Protein AF-A0A3R7BUW1-F1 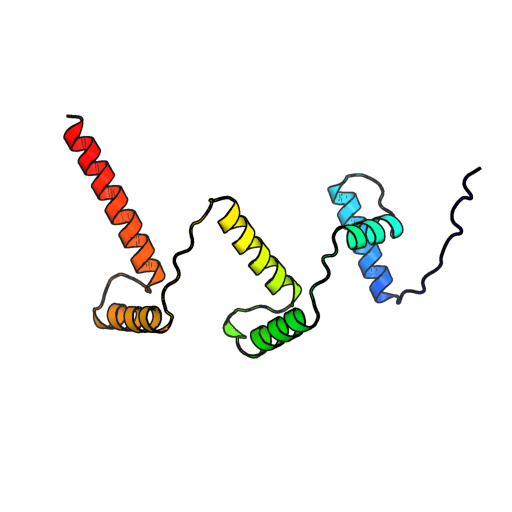(afdb_monomer)

Mean predicted aligned error: 10.04 Å

Solvent-accessible surface area (backbone atoms only — not comparable to full-atom values): 8750 Å² total; per-residue (Å²): 134,85,79,78,82,76,90,81,89,79,92,72,56,71,66,61,47,52,53,40,50,52,50,12,52,52,50,20,67,74,70,73,44,96,52,46,59,68,52,37,51,50,51,49,63,71,67,58,75,88,74,58,68,72,58,52,53,50,51,49,54,46,44,69,75,44,57,90,73,67,62,88,46,73,64,57,50,52,54,51,54,52,50,55,52,49,40,46,72,71,64,81,40,87,86,82,90,68,60,66,69,58,46,53,51,44,37,49,49,37,60,75,66,70,46,97,45,90,38,53,68,52,41,52,54,52,52,52,53,52,54,54,51,53,51,53,53,52,53,56,63,74,74,106

pLDDT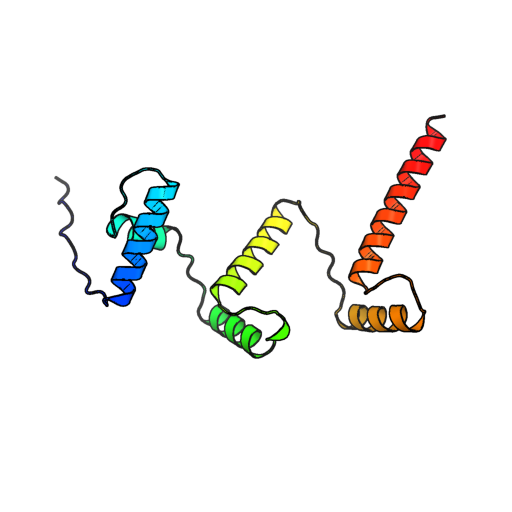: mean 88.21, std 7.95, range [50.53, 96.56]

Sequence (144 aa):
MSEKPKPKFVRLSEDVYKELVAYAGELQAETKELQSISDAISTLAKSAVAVPPELMEEIEKIMEKRKDLGYTTRFEFVRDAIRKHILRLTGEYESIDIPKEDYERLSDVLKEMDTPFLNPTDFVYEQIKNVLRKYEEWKKQKKR

Structure (mmCIF, N/CA/C/O backbone):
data_AF-A0A3R7BUW1-F1
#
_entry.id   AF-A0A3R7BUW1-F1
#
loop_
_atom_site.group_PDB
_atom_site.id
_atom_site.type_symbol
_atom_site.label_atom_id
_atom_site.label_alt_id
_atom_site.label_comp_id
_atom_site.label_asym_id
_atom_site.label_entity_id
_atom_site.label_seq_id
_atom_site.pdbx_PDB_ins_code
_atom_site.Cartn_x
_atom_site.Cartn_y
_atom_site.Cartn_z
_atom_site.occupancy
_atom_site.B_iso_or_equiv
_atom_site.auth_seq_id
_atom_site.auth_comp_id
_atom_site.auth_asym_id
_atom_site.auth_atom_id
_atom_site.pdbx_PDB_model_num
ATOM 1 N N . MET A 1 1 ? 45.035 -18.084 -6.086 1.00 50.78 1 MET A N 1
ATOM 2 C CA . MET A 1 1 ? 44.805 -16.693 -6.538 1.00 50.78 1 MET A CA 1
ATOM 3 C C . MET A 1 1 ? 43.407 -16.643 -7.127 1.00 50.78 1 MET A C 1
ATOM 5 O O . MET A 1 1 ? 43.149 -17.417 -8.035 1.00 50.78 1 MET A O 1
ATOM 9 N N . SER A 1 2 ? 42.494 -15.847 -6.563 1.00 54.81 2 SER A N 1
ATOM 10 C CA . SER A 1 2 ? 41.133 -15.716 -7.105 1.00 54.81 2 SER A CA 1
ATOM 11 C C . SER A 1 2 ? 41.184 -14.820 -8.345 1.00 54.81 2 SER A C 1
ATOM 13 O O . SER A 1 2 ? 41.671 -13.691 -8.258 1.00 54.81 2 SER A O 1
ATOM 15 N N . GLU A 1 3 ? 40.775 -15.339 -9.501 1.00 64.50 3 GLU A N 1
ATOM 16 C CA . GLU A 1 3 ? 40.694 -14.580 -10.753 1.00 64.50 3 GLU A CA 1
ATOM 17 C C . GLU A 1 3 ? 39.724 -13.403 -10.575 1.00 64.50 3 GLU A C 1
ATOM 19 O O . GLU A 1 3 ? 38.580 -13.587 -10.156 1.00 64.50 3 GLU A O 1
ATOM 24 N N . LYS A 1 4 ? 40.166 -12.175 -10.884 1.00 65.81 4 LYS A N 1
ATOM 25 C CA . LYS A 1 4 ? 39.247 -11.030 -10.914 1.00 65.81 4 LYS A CA 1
ATOM 26 C C . LYS A 1 4 ? 38.197 -11.279 -12.006 1.00 65.81 4 LYS A C 1
ATOM 28 O O . LYS A 1 4 ? 38.579 -11.620 -13.128 1.00 65.81 4 LYS A O 1
ATOM 33 N N . PRO A 1 5 ? 36.898 -11.096 -11.717 1.00 73.62 5 PRO A N 1
ATOM 34 C CA . PRO A 1 5 ? 35.852 -11.329 -12.702 1.00 73.62 5 PRO A CA 1
ATOM 35 C C . PRO A 1 5 ? 36.039 -10.395 -13.903 1.00 73.62 5 PRO A C 1
ATOM 37 O O . PRO A 1 5 ? 36.261 -9.194 -13.743 1.00 73.62 5 PRO A O 1
ATOM 40 N N . LYS A 1 6 ? 35.961 -10.953 -15.117 1.00 81.19 6 LYS A N 1
ATOM 41 C CA . LYS A 1 6 ? 36.030 -10.173 -16.360 1.00 81.19 6 LYS A CA 1
ATOM 42 C C . LYS A 1 6 ? 34.831 -9.214 -16.451 1.00 81.19 6 LYS A C 1
ATOM 44 O O . LYS A 1 6 ? 33.713 -9.638 -16.141 1.00 81.19 6 LYS A O 1
ATOM 49 N N . PRO A 1 7 ? 35.034 -7.960 -16.899 1.00 76.31 7 PRO A N 1
ATOM 50 C CA . PRO A 1 7 ? 33.942 -7.011 -17.075 1.00 76.31 7 PRO A CA 1
ATOM 51 C C . PRO A 1 7 ? 32.950 -7.537 -18.115 1.00 76.31 7 PRO A C 1
ATOM 53 O O . PRO A 1 7 ? 33.341 -8.037 -19.172 1.00 76.31 7 PRO A O 1
ATOM 56 N N . LYS A 1 8 ? 31.660 -7.440 -17.791 1.00 83.44 8 LYS A N 1
ATOM 57 C CA . LYS A 1 8 ? 30.556 -7.807 -18.681 1.00 83.44 8 LYS A CA 1
ATOM 58 C C . LYS A 1 8 ? 29.909 -6.532 -19.204 1.00 83.44 8 LYS A C 1
ATOM 60 O O . LYS A 1 8 ? 29.642 -5.620 -18.429 1.00 83.44 8 LYS A O 1
ATOM 65 N N . PHE A 1 9 ? 29.649 -6.491 -20.505 1.00 84.19 9 PHE A N 1
ATOM 66 C CA . PHE A 1 9 ? 29.009 -5.356 -21.162 1.00 84.19 9 PHE A CA 1
ATOM 67 C C . PHE A 1 9 ? 27.562 -5.714 -21.493 1.00 84.19 9 PHE A C 1
ATOM 69 O O . PHE A 1 9 ? 27.302 -6.766 -22.076 1.00 84.19 9 PHE A O 1
ATOM 76 N N . VAL A 1 10 ? 26.632 -4.835 -21.126 1.00 83.56 10 VAL A N 1
ATOM 77 C CA . VAL A 1 10 ? 25.212 -4.930 -21.483 1.00 83.56 10 VAL A CA 1
ATOM 78 C C . VAL A 1 10 ? 24.868 -3.695 -22.298 1.00 83.56 10 VAL A C 1
ATOM 80 O O . VAL A 1 10 ? 25.237 -2.582 -21.927 1.00 83.56 10 VAL A O 1
ATOM 83 N N . ARG A 1 11 ? 24.186 -3.889 -23.427 1.00 88.38 11 ARG A N 1
ATOM 84 C CA . ARG A 1 11 ? 23.698 -2.777 -24.240 1.00 88.38 11 ARG A CA 1
ATOM 85 C C . ARG A 1 11 ? 22.360 -2.313 -23.677 1.00 88.38 11 ARG A C 1
ATOM 87 O O . ARG A 1 11 ? 21.444 -3.119 -23.550 1.00 88.38 11 ARG A O 1
ATOM 94 N N . LEU A 1 12 ? 22.268 -1.031 -23.354 1.00 87.81 12 LEU A N 1
ATOM 95 C CA . LEU A 1 12 ? 21.052 -0.389 -22.862 1.00 87.81 12 LEU A CA 1
ATOM 96 C C . LEU A 1 12 ? 20.485 0.522 -23.952 1.00 87.81 12 LEU A C 1
ATOM 98 O O . LEU A 1 12 ? 21.234 1.007 -24.804 1.00 87.81 12 LEU A O 1
ATOM 102 N N . SER A 1 13 ? 19.170 0.736 -23.943 1.00 93.25 13 SER A N 1
ATOM 103 C CA . SER A 1 13 ? 18.581 1.842 -24.696 1.00 93.25 13 SER A CA 1
ATOM 104 C C . SER A 1 13 ? 18.930 3.172 -24.022 1.00 93.25 13 SER A C 1
ATOM 106 O O . SER A 1 13 ? 19.224 3.213 -22.826 1.00 93.25 13 SER A O 1
ATOM 108 N N . GLU A 1 14 ? 18.875 4.263 -24.786 1.00 93.06 14 GLU A N 1
ATOM 109 C CA . GLU A 1 14 ? 19.109 5.616 -24.263 1.00 93.06 14 GLU A CA 1
ATOM 110 C C . GLU A 1 14 ? 18.148 5.973 -23.121 1.00 93.06 14 GLU A C 1
ATOM 112 O O . GLU A 1 14 ? 18.558 6.590 -22.141 1.00 93.06 14 GLU A O 1
ATOM 117 N N . ASP A 1 15 ? 16.887 5.546 -23.209 1.00 93.44 15 ASP A N 1
ATOM 118 C CA . ASP A 1 15 ? 15.885 5.847 -22.183 1.00 93.44 15 ASP A CA 1
ATOM 119 C C . ASP A 1 15 ? 16.193 5.124 -20.866 1.00 93.44 15 ASP A C 1
ATOM 121 O O . ASP A 1 15 ? 16.261 5.760 -19.816 1.00 93.44 15 ASP A O 1
ATOM 125 N N . VAL A 1 16 ? 16.511 3.825 -20.927 1.00 90.62 16 VAL A N 1
ATOM 126 C CA . VAL A 1 16 ? 16.909 3.043 -19.742 1.00 90.62 16 VAL A CA 1
ATOM 127 C C . VAL A 1 16 ? 18.201 3.592 -19.136 1.00 90.62 16 VAL A C 1
ATOM 129 O O . VAL A 1 16 ? 18.346 3.647 -17.916 1.00 90.62 16 VAL A O 1
ATOM 132 N N . TYR A 1 17 ? 19.150 4.025 -19.970 1.00 89.62 17 TYR A N 1
ATOM 133 C CA . TYR A 1 17 ? 20.375 4.658 -19.489 1.00 89.62 17 TYR A CA 1
ATOM 134 C C . TYR A 1 17 ? 20.080 5.950 -18.713 1.00 89.62 17 TYR A C 1
ATOM 136 O O . TYR A 1 17 ? 20.600 6.127 -17.611 1.00 89.62 17 TYR A O 1
ATOM 144 N N . LYS A 1 18 ? 19.222 6.828 -19.247 1.00 91.19 18 LYS A N 1
ATOM 145 C CA . LYS A 1 18 ? 18.827 8.076 -18.575 1.00 91.19 18 LYS A CA 1
ATOM 146 C C . LYS A 1 18 ? 18.131 7.819 -17.243 1.00 91.19 18 LYS A C 1
ATOM 148 O O . LYS A 1 18 ? 18.461 8.487 -16.266 1.00 91.19 18 LYS A O 1
ATOM 153 N N . GLU A 1 19 ? 17.222 6.848 -17.190 1.00 90.94 19 GLU A N 1
ATOM 154 C CA . GLU A 1 19 ? 16.549 6.456 -15.946 1.00 90.94 19 GLU A CA 1
ATOM 155 C C . GLU A 1 19 ? 17.549 5.963 -14.892 1.00 90.94 19 GLU A C 1
ATOM 157 O O . GLU A 1 19 ? 17.501 6.395 -13.741 1.00 90.94 19 GLU A O 1
ATOM 162 N N . LEU A 1 20 ? 18.517 5.127 -15.285 1.00 90.00 20 LEU A N 1
ATOM 163 C CA . LEU A 1 20 ? 19.551 4.637 -14.370 1.00 90.00 20 LEU A CA 1
ATOM 164 C C . LEU A 1 20 ? 20.492 5.746 -13.882 1.00 90.00 20 LEU A C 1
ATOM 166 O O . LEU A 1 20 ? 20.917 5.709 -12.728 1.00 90.00 20 LEU A O 1
ATOM 170 N N . VAL A 1 21 ? 20.822 6.730 -14.726 1.00 89.62 21 VAL A N 1
ATOM 171 C CA . VAL A 1 21 ? 21.619 7.899 -14.314 1.00 89.62 21 VAL A CA 1
ATOM 172 C C . VAL A 1 21 ? 20.844 8.762 -13.322 1.00 89.62 21 VAL A C 1
ATOM 174 O O . VAL A 1 21 ? 21.413 9.172 -12.311 1.00 89.62 21 VAL A O 1
ATOM 177 N N . ALA A 1 22 ? 19.557 9.016 -13.579 1.00 90.12 22 ALA A N 1
ATOM 178 C CA . ALA A 1 22 ? 18.706 9.765 -12.658 1.00 90.12 22 ALA A CA 1
ATOM 179 C C . ALA A 1 22 ? 18.631 9.068 -11.292 1.00 90.12 22 ALA A C 1
ATOM 181 O O . ALA A 1 22 ? 18.914 9.690 -10.269 1.00 90.12 22 ALA A O 1
ATOM 182 N N . TYR A 1 23 ? 18.375 7.757 -11.288 1.00 88.88 23 TYR A N 1
ATOM 183 C CA . TYR A 1 23 ? 18.308 6.965 -10.063 1.00 88.88 23 TYR A CA 1
ATOM 184 C C . TYR A 1 23 ? 19.646 6.916 -9.305 1.00 88.88 23 TYR A C 1
ATOM 186 O O . TYR A 1 23 ? 19.672 7.021 -8.081 1.00 88.88 23 TYR A O 1
ATOM 194 N N . ALA A 1 24 ? 20.783 6.830 -10.006 1.00 87.19 24 ALA A N 1
ATOM 195 C CA . ALA A 1 24 ? 22.099 6.936 -9.368 1.00 87.19 24 ALA A CA 1
ATOM 196 C C . ALA A 1 24 ? 22.299 8.302 -8.677 1.00 87.19 24 ALA A C 1
ATOM 198 O O . ALA A 1 24 ? 22.864 8.362 -7.585 1.00 87.19 24 ALA A O 1
ATOM 199 N N . GLY A 1 25 ? 21.803 9.387 -9.281 1.00 88.19 25 GLY A N 1
ATOM 200 C CA . GLY A 1 25 ? 21.816 10.724 -8.683 1.00 88.19 25 GLY A CA 1
ATOM 201 C C . GLY A 1 25 ? 20.949 10.832 -7.424 1.00 88.19 25 GLY A C 1
ATOM 202 O O . GLY A 1 25 ? 21.377 11.438 -6.441 1.00 88.19 25 GLY A O 1
ATOM 203 N N . GLU A 1 26 ? 19.769 10.208 -7.424 1.00 88.25 26 GLU A N 1
ATOM 204 C CA . GLU A 1 26 ? 18.898 10.110 -6.243 1.00 88.25 26 GLU A CA 1
ATOM 205 C C . GLU A 1 26 ? 19.589 9.353 -5.103 1.00 88.25 26 GLU A C 1
ATOM 207 O O . GLU A 1 26 ? 19.683 9.871 -3.989 1.00 88.25 26 GLU A O 1
ATOM 212 N N . LEU A 1 27 ? 20.170 8.183 -5.394 1.00 86.19 27 LEU A N 1
ATOM 213 C CA . LEU A 1 27 ? 20.928 7.407 -4.409 1.00 86.19 27 LEU A CA 1
ATOM 214 C C . LEU A 1 27 ? 22.103 8.209 -3.839 1.00 86.19 27 LEU A C 1
ATOM 216 O O . LEU A 1 27 ? 22.332 8.188 -2.634 1.00 86.19 27 LEU A O 1
ATOM 220 N N . GLN A 1 28 ? 22.829 8.957 -4.674 1.00 87.25 28 GLN A N 1
ATOM 221 C CA . GLN A 1 28 ? 23.913 9.820 -4.205 1.00 87.25 28 GLN A CA 1
ATOM 222 C C . GLN A 1 28 ? 23.410 10.923 -3.263 1.00 87.25 28 GLN A C 1
ATOM 224 O O . GLN A 1 28 ? 24.095 11.261 -2.295 1.00 87.25 28 GLN A O 1
ATOM 229 N N . ALA A 1 29 ? 22.229 11.489 -3.516 1.00 89.62 29 ALA A N 1
ATOM 230 C CA . ALA A 1 29 ? 21.630 12.473 -2.621 1.00 89.62 29 ALA A CA 1
ATOM 231 C C . ALA A 1 29 ? 21.236 11.853 -1.268 1.00 89.62 29 ALA A C 1
ATOM 233 O O . ALA A 1 29 ? 21.452 12.477 -0.226 1.00 89.62 29 ALA A O 1
ATOM 234 N N . GLU A 1 30 ? 20.713 10.622 -1.273 1.00 85.00 30 GLU A N 1
ATOM 235 C CA . GLU A 1 30 ? 20.337 9.883 -0.062 1.00 85.00 30 GLU A CA 1
ATOM 236 C C . GLU A 1 30 ? 21.554 9.445 0.763 1.00 85.00 30 GLU A C 1
ATOM 238 O O . GLU A 1 30 ? 21.602 9.678 1.974 1.00 85.00 30 GLU A O 1
ATOM 243 N N . THR A 1 31 ? 22.558 8.836 0.124 1.00 84.81 31 THR A N 1
ATOM 244 C CA . THR A 1 31 ? 23.727 8.279 0.823 1.00 84.81 31 THR A CA 1
ATOM 245 C C . THR A 1 31 ? 24.824 9.311 1.073 1.00 84.81 31 THR A C 1
ATOM 247 O O . THR A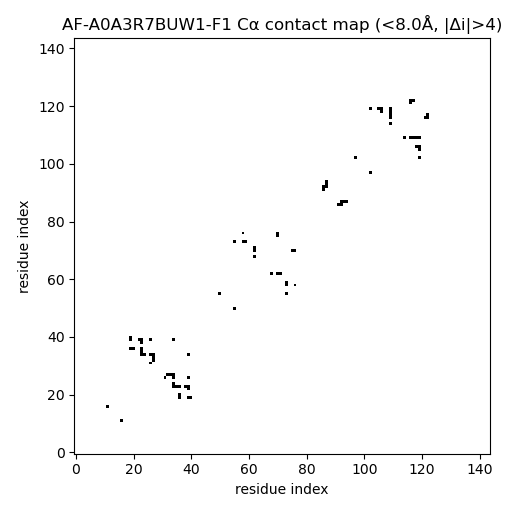 1 31 ? 25.702 9.067 1.897 1.00 84.81 31 THR A O 1
ATOM 250 N N . LYS A 1 32 ? 24.788 10.464 0.386 1.00 85.00 32 LYS A N 1
ATOM 251 C CA . LYS A 1 32 ? 25.858 11.483 0.341 1.00 85.00 32 LYS A CA 1
ATOM 252 C C . LYS A 1 32 ? 27.200 10.952 -0.180 1.00 85.00 32 LYS A C 1
ATOM 254 O O . LYS A 1 32 ? 28.245 11.547 0.080 1.00 85.00 32 LYS A O 1
ATOM 259 N N . GLU A 1 33 ? 27.176 9.860 -0.936 1.00 84.94 33 GLU A N 1
ATOM 260 C CA . GLU A 1 33 ? 28.356 9.218 -1.522 1.00 84.94 33 GLU A CA 1
ATOM 261 C C . GLU A 1 33 ? 28.210 9.132 -3.041 1.00 84.94 33 GLU A C 1
ATOM 263 O O . GLU A 1 33 ? 27.098 9.052 -3.553 1.00 84.94 33 GLU A O 1
ATOM 268 N N . LEU A 1 34 ? 29.327 9.143 -3.774 1.00 79.94 34 LEU A N 1
ATOM 269 C CA . LEU A 1 34 ? 29.307 8.952 -5.227 1.00 79.94 34 LEU A CA 1
ATOM 270 C C . LEU A 1 34 ? 28.747 7.567 -5.566 1.00 79.94 34 LEU A C 1
ATOM 272 O O . LEU A 1 34 ? 29.303 6.560 -5.136 1.00 79.94 34 LEU A O 1
ATOM 276 N N . GLN A 1 35 ? 27.693 7.533 -6.380 1.00 87.00 35 GLN A N 1
ATOM 277 C CA . GLN A 1 35 ? 27.071 6.298 -6.856 1.00 87.00 35 GLN A CA 1
ATOM 278 C C . GLN A 1 35 ? 27.294 6.152 -8.360 1.00 87.00 35 GLN A C 1
ATOM 280 O O . GLN A 1 35 ? 27.074 7.087 -9.132 1.00 87.00 35 GLN A O 1
ATOM 285 N N . SER A 1 36 ? 27.734 4.973 -8.798 1.00 87.88 36 SER A N 1
ATOM 286 C CA . SER A 1 36 ? 27.828 4.646 -10.220 1.00 87.88 36 SER A CA 1
ATOM 287 C C . SER A 1 36 ? 26.536 4.004 -10.737 1.00 87.88 36 SER A C 1
ATOM 289 O O . SER A 1 36 ? 25.723 3.483 -9.975 1.00 87.88 36 SER A O 1
ATOM 291 N N . ILE A 1 37 ? 26.374 3.937 -12.063 1.00 83.81 37 ILE A N 1
ATOM 292 C CA . ILE A 1 37 ? 25.292 3.155 -12.693 1.00 83.81 37 ILE A CA 1
ATOM 293 C C . ILE A 1 37 ? 25.362 1.679 -12.265 1.00 83.81 37 ILE A C 1
ATOM 295 O O . ILE A 1 37 ? 24.333 1.028 -12.103 1.00 83.81 37 ILE A O 1
ATOM 299 N N . SER A 1 38 ? 26.567 1.140 -12.046 1.00 85.00 38 SER A N 1
ATOM 300 C CA . SER A 1 38 ? 26.727 -0.230 -11.551 1.00 85.00 38 SER A CA 1
ATOM 301 C C . SER A 1 38 ? 26.186 -0.387 -10.127 1.00 85.00 38 SER A C 1
ATOM 303 O O . SER A 1 38 ? 25.612 -1.431 -9.813 1.00 85.00 38 SER A O 1
ATOM 305 N N . ASP A 1 39 ? 26.342 0.630 -9.279 1.00 83.94 39 ASP A N 1
ATOM 306 C CA . ASP A 1 39 ? 25.809 0.627 -7.913 1.00 83.94 39 ASP A CA 1
ATOM 307 C C . ASP A 1 39 ? 24.286 0.762 -7.922 1.00 83.94 39 ASP A C 1
ATOM 309 O O . ASP A 1 39 ? 23.603 0.028 -7.210 1.00 83.94 39 ASP A O 1
ATOM 313 N N . ALA A 1 40 ? 23.744 1.602 -8.807 1.00 85.25 40 ALA A N 1
ATOM 314 C CA . ALA A 1 40 ? 22.308 1.706 -9.050 1.00 85.25 40 ALA A CA 1
ATOM 315 C C . ALA A 1 40 ? 21.705 0.360 -9.493 1.00 85.25 40 ALA A C 1
ATOM 317 O O . ALA A 1 40 ? 20.746 -0.117 -8.887 1.00 85.25 40 ALA A O 1
ATOM 318 N N . ILE A 1 41 ? 22.308 -0.311 -10.483 1.00 85.94 41 ILE A N 1
ATOM 319 C CA . ILE A 1 41 ? 21.875 -1.645 -10.936 1.00 85.94 41 ILE A CA 1
ATOM 320 C C . ILE A 1 41 ? 21.971 -2.669 -9.797 1.00 85.94 41 ILE A C 1
ATOM 322 O O . ILE A 1 41 ? 21.056 -3.469 -9.612 1.00 85.94 41 ILE A O 1
ATOM 326 N N . SER A 1 42 ? 23.059 -2.653 -9.024 1.00 85.38 42 SER A N 1
ATOM 327 C CA . SER A 1 42 ? 23.256 -3.558 -7.884 1.00 85.38 42 SER A CA 1
ATOM 328 C C . SER A 1 42 ? 22.190 -3.350 -6.806 1.00 85.38 42 SER A C 1
ATOM 330 O O . SER A 1 42 ? 21.624 -4.318 -6.300 1.00 85.38 42 SER A O 1
ATOM 332 N N . THR A 1 43 ? 21.867 -2.098 -6.489 1.00 85.56 43 THR A N 1
ATOM 333 C CA . THR A 1 43 ? 20.827 -1.729 -5.520 1.00 85.56 43 THR A CA 1
ATOM 334 C C . THR A 1 43 ? 19.438 -2.135 -6.002 1.00 85.56 43 THR A C 1
ATOM 336 O O . THR A 1 43 ? 18.686 -2.741 -5.236 1.00 85.56 43 THR A O 1
ATOM 339 N N . LEU A 1 44 ? 19.116 -1.907 -7.279 1.00 85.62 44 LEU A N 1
ATOM 340 C CA . LEU A 1 44 ? 17.871 -2.392 -7.881 1.00 85.62 44 LEU A CA 1
ATOM 341 C C . LEU A 1 44 ? 17.792 -3.918 -7.827 1.00 85.62 44 LEU A C 1
ATOM 343 O O . LEU A 1 44 ? 16.790 -4.459 -7.385 1.00 85.62 44 LEU A O 1
ATOM 347 N N . ALA A 1 45 ? 18.859 -4.627 -8.197 1.00 83.81 45 ALA A N 1
ATOM 348 C CA . ALA A 1 45 ? 18.875 -6.088 -8.182 1.00 83.81 45 ALA A CA 1
ATOM 349 C C . ALA A 1 45 ? 18.735 -6.671 -6.766 1.00 83.81 45 ALA A C 1
ATOM 351 O O . ALA A 1 45 ? 18.092 -7.702 -6.593 1.00 83.81 45 ALA A O 1
ATOM 352 N N . LYS A 1 46 ? 19.318 -6.019 -5.752 1.00 85.00 46 LYS A N 1
ATOM 353 C CA . LYS A 1 46 ? 19.207 -6.436 -4.344 1.00 85.00 46 LYS A CA 1
ATOM 354 C C . LYS A 1 46 ? 17.837 -6.148 -3.740 1.00 85.00 46 LYS A C 1
ATOM 356 O O . LYS A 1 46 ? 17.400 -6.892 -2.869 1.00 85.00 46 LYS A O 1
ATOM 361 N N . SER A 1 47 ? 17.200 -5.055 -4.152 1.00 81.31 47 SER A N 1
ATOM 362 C CA . SER A 1 47 ? 15.883 -4.647 -3.650 1.00 81.31 47 SER A CA 1
ATOM 363 C C . SER A 1 47 ? 14.723 -5.231 -4.461 1.00 81.31 47 SER A C 1
ATOM 365 O O . SER A 1 47 ? 13.589 -5.239 -3.983 1.00 81.31 47 SER A O 1
ATOM 367 N N . ALA A 1 48 ? 14.993 -5.746 -5.663 1.00 82.94 48 ALA A N 1
ATOM 368 C CA . ALA A 1 48 ? 13.995 -6.358 -6.521 1.00 82.94 48 ALA A CA 1
ATOM 369 C C . ALA A 1 48 ? 13.382 -7.596 -5.860 1.00 82.94 48 ALA A C 1
ATOM 371 O O . ALA A 1 48 ? 14.061 -8.571 -5.538 1.00 82.94 48 ALA A O 1
ATOM 372 N N . VAL A 1 49 ? 12.060 -7.571 -5.732 1.00 83.56 49 VAL A N 1
ATOM 373 C CA . VAL A 1 49 ? 11.259 -8.735 -5.366 1.00 83.56 49 VAL A CA 1
ATOM 374 C C . VAL A 1 49 ? 10.613 -9.263 -6.637 1.00 83.56 49 VAL A C 1
ATOM 376 O O . VAL A 1 49 ? 9.863 -8.551 -7.304 1.00 83.56 49 VAL A O 1
ATOM 379 N N . ALA A 1 50 ? 10.913 -10.513 -6.983 1.00 84.56 50 ALA A N 1
ATOM 380 C CA . ALA A 1 50 ? 10.261 -11.176 -8.101 1.00 84.56 50 ALA A CA 1
ATOM 381 C C . ALA A 1 50 ? 8.823 -11.531 -7.708 1.00 84.56 50 ALA A C 1
ATOM 383 O O . ALA A 1 50 ? 8.599 -12.331 -6.798 1.00 84.56 50 ALA A O 1
ATOM 384 N N . VAL A 1 51 ? 7.853 -10.934 -8.398 1.00 87.88 51 VAL A N 1
ATOM 385 C CA . VAL A 1 51 ? 6.439 -11.282 -8.249 1.00 87.88 51 VAL A CA 1
ATOM 386 C C . VAL A 1 51 ? 6.101 -12.373 -9.274 1.00 87.88 51 VAL A C 1
ATOM 388 O O . VAL A 1 51 ? 6.387 -12.177 -10.459 1.00 87.88 51 VAL A O 1
ATOM 391 N N . PRO A 1 52 ? 5.520 -13.513 -8.853 1.00 92.88 52 PRO A N 1
ATOM 392 C CA . PRO A 1 52 ? 5.056 -14.560 -9.759 1.00 92.88 52 PRO A CA 1
ATOM 393 C C . PRO A 1 52 ? 4.156 -14.019 -10.887 1.00 92.88 52 PRO A C 1
ATOM 395 O O . PRO A 1 52 ? 3.309 -13.161 -10.611 1.00 92.88 52 PRO A O 1
ATOM 398 N N . PRO A 1 53 ? 4.295 -14.506 -12.137 1.00 92.19 53 PRO A N 1
ATOM 399 C CA . PRO A 1 53 ? 3.501 -14.032 -13.272 1.00 92.19 53 PRO A CA 1
ATOM 400 C C . PRO A 1 53 ? 1.990 -14.127 -13.047 1.00 92.19 53 PRO A C 1
ATOM 402 O O . PRO A 1 53 ? 1.256 -13.227 -13.440 1.00 92.19 53 PRO A O 1
ATOM 405 N N . GLU A 1 54 ? 1.533 -15.169 -12.357 1.00 95.25 54 GLU A N 1
ATOM 406 C CA . GLU A 1 54 ? 0.116 -15.403 -12.075 1.00 95.25 54 GLU A CA 1
ATOM 407 C C . GLU A 1 54 ? -0.457 -14.308 -11.162 1.00 95.25 54 GLU A C 1
ATOM 409 O O . GLU A 1 54 ? -1.581 -13.848 -11.356 1.00 95.25 54 GLU A O 1
ATOM 414 N N . LEU A 1 55 ? 0.337 -13.839 -10.190 1.00 94.38 55 LEU A N 1
ATOM 415 C CA . LEU A 1 55 ? -0.046 -12.719 -9.330 1.00 94.38 55 LEU A CA 1
ATOM 416 C C . LEU A 1 55 ? -0.028 -11.395 -10.092 1.00 94.38 55 LEU A C 1
ATOM 418 O O . LEU A 1 55 ? -0.887 -10.551 -9.857 1.00 94.38 55 LEU A O 1
ATOM 422 N N . MET A 1 56 ? 0.919 -11.211 -11.013 1.00 94.00 56 MET A N 1
ATOM 423 C CA . MET A 1 56 ? 0.958 -10.017 -11.862 1.00 94.00 56 MET A CA 1
ATOM 424 C C . MET A 1 56 ? -0.269 -9.932 -12.770 1.00 94.00 56 MET A C 1
ATOM 426 O O . MET A 1 56 ? -0.860 -8.860 -12.886 1.00 94.00 56 MET A O 1
ATOM 430 N N . GLU A 1 57 ? -0.689 -11.056 -13.349 1.00 95.62 57 GLU A N 1
ATOM 431 C CA . GLU A 1 57 ? -1.900 -11.134 -14.165 1.00 95.62 57 GLU A CA 1
ATOM 432 C C . GLU A 1 57 ? -3.156 -10.805 -13.341 1.00 95.62 57 GLU A C 1
ATOM 434 O O . GLU A 1 57 ? -4.048 -10.095 -13.806 1.00 95.62 57 GLU A O 1
ATOM 439 N N . GLU A 1 58 ? -3.225 -11.267 -12.090 1.00 96.06 58 GLU A N 1
ATOM 440 C CA . GLU A 1 58 ? -4.343 -10.944 -11.201 1.00 96.06 58 GLU A CA 1
ATOM 441 C C . GLU A 1 58 ? -4.367 -9.457 -10.816 1.00 96.06 58 GLU A C 1
ATOM 443 O O . GLU A 1 58 ? -5.429 -8.833 -10.825 1.00 96.06 58 GLU A O 1
ATOM 448 N N . ILE A 1 59 ? -3.202 -8.855 -10.548 1.00 94.44 59 ILE A N 1
ATOM 449 C CA . ILE A 1 59 ? -3.086 -7.410 -10.302 1.00 94.44 59 ILE A CA 1
ATOM 450 C C . ILE A 1 59 ? -3.609 -6.624 -11.509 1.00 94.44 59 ILE A C 1
ATOM 452 O O . ILE A 1 59 ? -4.395 -5.693 -11.334 1.00 94.44 59 ILE A O 1
ATOM 456 N N . GLU A 1 60 ? -3.225 -7.010 -12.727 1.00 93.88 60 GLU A N 1
ATOM 457 C CA . GLU A 1 60 ? -3.694 -6.364 -13.958 1.00 93.88 60 GLU A CA 1
ATOM 458 C C . GLU A 1 60 ? -5.215 -6.482 -14.111 1.00 93.88 60 GLU A C 1
ATOM 460 O O . GLU A 1 60 ? -5.891 -5.468 -14.300 1.00 93.88 60 GLU A O 1
ATOM 465 N N . LYS A 1 61 ? -5.782 -7.677 -13.902 1.00 96.25 61 LYS A N 1
ATOM 466 C CA . LYS A 1 61 ? -7.241 -7.889 -13.918 1.00 96.25 61 LYS A CA 1
ATOM 467 C C . LYS A 1 61 ? -7.965 -7.010 -12.900 1.00 96.25 61 LYS A C 1
ATOM 469 O O . LYS A 1 61 ? -9.035 -6.479 -13.206 1.00 96.25 61 LYS A O 1
ATOM 474 N N . ILE A 1 62 ? -7.423 -6.864 -11.690 1.00 95.31 62 ILE A N 1
ATOM 475 C CA . ILE A 1 62 ? -8.009 -6.004 -10.655 1.00 95.31 62 ILE A CA 1
ATOM 476 C C . ILE A 1 62 ? -7.934 -4.540 -11.087 1.00 95.31 62 ILE A C 1
ATOM 478 O O . ILE A 1 62 ? -8.953 -3.856 -11.041 1.00 95.31 62 ILE A O 1
ATOM 482 N N . MET A 1 63 ? -6.772 -4.064 -11.540 1.00 93.50 63 MET A N 1
ATOM 483 C CA . MET A 1 63 ? -6.587 -2.677 -11.979 1.00 93.50 63 MET A CA 1
ATOM 484 C C . MET A 1 63 ? -7.501 -2.310 -13.160 1.00 93.50 63 MET A C 1
ATOM 486 O O . MET A 1 63 ? -8.037 -1.203 -13.207 1.00 93.50 63 MET A O 1
ATOM 490 N N . GLU A 1 64 ? -7.744 -3.242 -14.084 1.00 94.56 64 GLU A N 1
ATOM 491 C CA . GLU A 1 64 ? -8.672 -3.039 -15.201 1.00 94.56 64 GLU A CA 1
ATOM 492 C C . GLU A 1 64 ? -10.139 -2.988 -14.757 1.00 94.56 64 GLU A C 1
ATOM 494 O O . GLU A 1 64 ? -10.896 -2.130 -15.220 1.00 94.56 64 GLU A O 1
ATOM 499 N N . LYS A 1 65 ? -10.546 -3.895 -13.857 1.00 95.06 65 LYS A N 1
ATOM 500 C CA . LYS A 1 65 ? -11.938 -4.018 -13.389 1.00 95.06 65 LYS A CA 1
ATOM 501 C C . LYS A 1 65 ? -12.320 -2.975 -12.343 1.00 95.06 65 LYS A C 1
ATOM 503 O O . LYS A 1 65 ? -13.485 -2.598 -12.260 1.00 95.06 65 LYS A O 1
ATOM 508 N N . ARG A 1 66 ? -11.365 -2.541 -11.522 1.00 92.31 66 ARG A N 1
ATOM 509 C CA . ARG A 1 66 ? -11.571 -1.678 -10.351 1.00 92.31 66 ARG A CA 1
ATOM 510 C C . ARG A 1 66 ? -10.817 -0.361 -10.490 1.00 92.31 66 ARG A C 1
ATOM 512 O O . ARG A 1 66 ? -10.017 0.021 -9.637 1.00 92.31 66 ARG A O 1
ATOM 519 N N . LYS A 1 67 ? -11.098 0.358 -11.582 1.00 88.69 67 LYS A N 1
ATOM 520 C CA . LYS A 1 67 ? -10.532 1.695 -11.842 1.00 88.69 67 LYS A CA 1
ATOM 521 C C . LYS A 1 67 ? -10.876 2.711 -10.750 1.00 88.69 67 LYS A C 1
ATOM 523 O O . LYS A 1 67 ? -10.142 3.675 -10.565 1.00 88.69 67 LYS A O 1
ATOM 528 N N . ASP A 1 68 ? -11.956 2.471 -10.007 1.00 89.19 68 ASP A N 1
ATOM 529 C CA . ASP A 1 68 ? -12.356 3.236 -8.823 1.00 89.19 68 ASP A CA 1
ATOM 530 C C . ASP A 1 68 ? -11.288 3.253 -7.719 1.00 89.19 68 ASP A C 1
ATOM 532 O O . ASP A 1 68 ? -11.267 4.179 -6.914 1.00 89.19 68 ASP A O 1
ATOM 536 N N . LEU A 1 69 ? -10.376 2.274 -7.697 1.00 86.94 69 LEU A N 1
ATOM 537 C CA . LEU A 1 69 ? -9.287 2.205 -6.719 1.00 86.94 69 LEU A CA 1
ATOM 538 C C . LEU A 1 69 ? -8.123 3.161 -7.027 1.00 86.94 69 LEU A C 1
ATOM 540 O O . LEU A 1 69 ? -7.251 3.340 -6.182 1.00 86.94 69 LEU A O 1
ATOM 544 N N . GLY A 1 70 ? -8.087 3.770 -8.218 1.00 90.44 70 GLY A N 1
ATOM 545 C CA . GLY A 1 70 ? -7.124 4.823 -8.557 1.00 90.44 70 GLY A CA 1
ATOM 546 C C . GLY A 1 70 ? -5.678 4.368 -8.784 1.00 90.44 70 GLY A C 1
ATOM 547 O O . GLY A 1 70 ? -4.804 5.218 -8.930 1.00 90.44 70 GLY A O 1
ATOM 548 N N . TYR A 1 71 ? -5.400 3.062 -8.839 1.00 92.62 71 TYR A N 1
ATOM 549 C CA . TYR A 1 71 ? -4.062 2.566 -9.172 1.00 92.62 71 TYR A CA 1
ATOM 550 C C . TYR A 1 71 ? -3.749 2.802 -10.652 1.00 92.62 71 TYR A C 1
ATOM 552 O O . TYR A 1 71 ? -4.475 2.337 -11.532 1.00 92.62 71 TYR A O 1
ATOM 560 N N . THR A 1 72 ? -2.636 3.478 -10.929 1.00 89.31 72 THR A N 1
ATOM 561 C CA . THR A 1 72 ? -2.171 3.760 -12.298 1.00 89.31 72 THR A CA 1
ATOM 562 C C . THR A 1 72 ? -1.015 2.861 -12.712 1.00 89.31 72 THR A C 1
ATOM 564 O O . THR A 1 72 ? -0.796 2.630 -13.900 1.00 89.31 72 THR A O 1
ATOM 567 N N . THR A 1 73 ? -0.301 2.291 -11.736 1.00 90.19 73 THR A N 1
ATOM 568 C CA . THR A 1 73 ? 0.793 1.349 -11.979 1.00 90.19 73 THR A CA 1
ATOM 569 C C . THR A 1 73 ? 0.704 0.118 -11.078 1.00 90.19 73 THR A C 1
ATOM 571 O O . THR A 1 73 ? 0.237 0.175 -9.939 1.00 90.19 73 THR A O 1
ATOM 574 N N . ARG A 1 74 ? 1.233 -1.010 -11.566 1.00 90.06 74 ARG A N 1
ATOM 575 C CA . ARG A 1 74 ? 1.375 -2.250 -10.778 1.00 90.06 74 ARG A CA 1
ATOM 576 C C . ARG A 1 74 ? 2.223 -2.025 -9.523 1.00 90.06 74 ARG A C 1
ATOM 578 O O . ARG A 1 74 ? 1.972 -2.621 -8.481 1.00 90.06 74 ARG A O 1
ATOM 585 N N . PHE A 1 75 ? 3.203 -1.125 -9.613 1.00 87.19 75 PHE A N 1
ATOM 586 C CA . PHE A 1 75 ? 4.069 -0.773 -8.494 1.00 87.19 75 PHE A CA 1
ATOM 587 C C . PHE A 1 75 ? 3.289 -0.117 -7.348 1.00 87.19 75 PHE A C 1
ATOM 589 O O . PHE A 1 75 ? 3.504 -0.459 -6.187 1.00 87.19 75 PHE A O 1
ATOM 596 N N . GLU A 1 76 ? 2.367 0.800 -7.655 1.00 89.62 76 GLU A N 1
ATOM 597 C CA . GLU A 1 76 ? 1.505 1.435 -6.649 1.00 89.62 76 GLU A CA 1
ATOM 598 C C . GLU A 1 76 ? 0.649 0.408 -5.912 1.00 89.62 76 GLU A C 1
ATOM 600 O 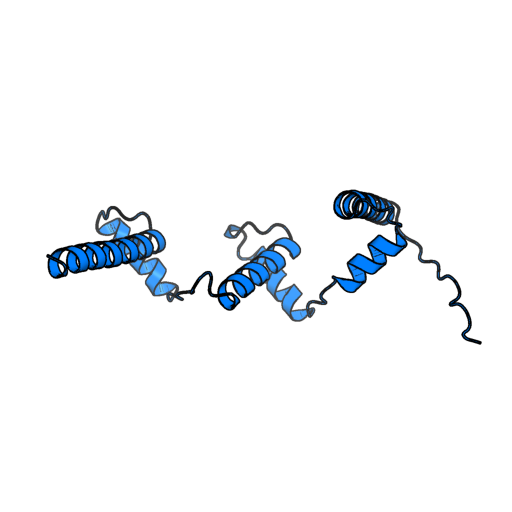O . GLU A 1 76 ? 0.601 0.428 -4.681 1.00 89.62 76 GLU A O 1
ATOM 605 N N . PHE A 1 77 ? 0.043 -0.520 -6.658 1.00 93.69 77 PHE A N 1
ATOM 606 C CA . PHE A 1 77 ? -0.755 -1.603 -6.092 1.00 93.69 77 PHE A CA 1
ATOM 607 C C . PHE A 1 77 ? 0.069 -2.455 -5.115 1.00 93.69 77 PHE A C 1
ATOM 609 O O . PHE A 1 77 ? -0.315 -2.642 -3.959 1.00 93.69 77 PHE A O 1
ATOM 616 N N . VAL A 1 78 ? 1.237 -2.935 -5.556 1.00 91.56 78 VAL A N 1
ATOM 617 C CA . VAL A 1 78 ? 2.115 -3.787 -4.738 1.00 91.56 78 VAL A CA 1
ATOM 618 C C . VAL A 1 78 ? 2.614 -3.039 -3.500 1.00 91.56 78 VAL A C 1
ATOM 620 O O . VAL A 1 78 ? 2.586 -3.586 -2.397 1.00 91.56 78 VAL A O 1
ATOM 623 N N . ARG A 1 79 ? 3.026 -1.773 -3.649 1.00 90.50 79 ARG A N 1
ATOM 624 C CA . ARG A 1 79 ? 3.493 -0.941 -2.530 1.00 90.50 79 ARG A CA 1
ATOM 625 C C . ARG A 1 79 ? 2.401 -0.764 -1.473 1.00 90.50 79 ARG A C 1
ATOM 627 O O . ARG A 1 79 ? 2.697 -0.861 -0.283 1.00 90.50 79 ARG A O 1
ATOM 634 N N . ASP A 1 80 ? 1.161 -0.510 -1.887 1.00 92.38 80 ASP A N 1
ATOM 635 C CA . ASP A 1 80 ? 0.031 -0.353 -0.967 1.00 92.38 80 ASP A CA 1
ATOM 636 C C . ASP A 1 80 ? -0.314 -1.666 -0.247 1.00 92.38 80 ASP A C 1
ATOM 638 O O . ASP A 1 80 ? -0.448 -1.683 0.979 1.00 92.38 80 ASP A O 1
ATOM 642 N N . ALA A 1 81 ? -0.360 -2.784 -0.978 1.00 91.38 81 ALA A N 1
ATOM 643 C CA . ALA A 1 81 ? -0.604 -4.105 -0.400 1.00 91.38 81 ALA A CA 1
ATOM 644 C C . ALA A 1 81 ? 0.455 -4.482 0.652 1.00 91.38 81 ALA A C 1
ATOM 646 O O . ALA A 1 81 ? 0.114 -4.904 1.760 1.00 91.38 81 ALA A O 1
ATOM 647 N N . ILE A 1 82 ? 1.740 -4.267 0.343 1.00 91.94 82 ILE A N 1
ATOM 648 C CA . ILE A 1 82 ? 2.846 -4.523 1.276 1.00 91.94 82 ILE A CA 1
ATOM 649 C C . ILE A 1 82 ? 2.743 -3.607 2.498 1.00 91.94 82 ILE A C 1
ATOM 651 O O . ILE A 1 82 ? 2.864 -4.085 3.624 1.00 91.94 82 ILE A O 1
ATOM 655 N N . ARG A 1 83 ? 2.478 -2.307 2.307 1.00 90.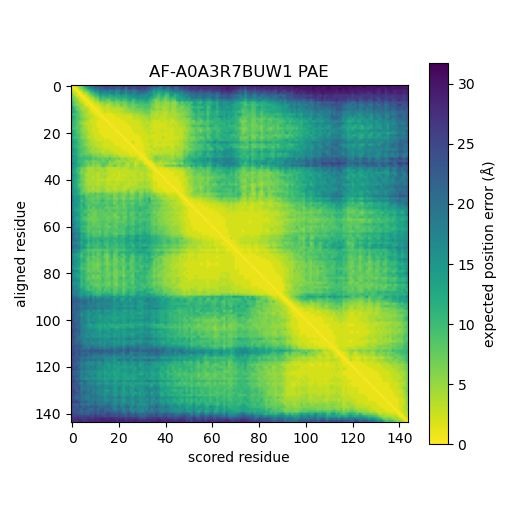00 83 ARG A N 1
ATOM 656 C CA . ARG A 1 83 ? 2.339 -1.353 3.418 1.00 90.00 83 ARG A CA 1
ATOM 657 C C . ARG A 1 83 ? 1.235 -1.780 4.382 1.00 90.00 83 ARG A C 1
ATOM 659 O O . ARG A 1 83 ? 1.480 -1.839 5.583 1.00 90.00 83 ARG A O 1
ATOM 666 N N . LYS A 1 84 ? 0.046 -2.110 3.870 1.00 88.62 84 LYS A N 1
ATOM 667 C CA . LYS A 1 84 ? -1.080 -2.591 4.688 1.00 88.62 84 LYS A CA 1
ATOM 668 C C . LYS A 1 84 ? -0.715 -3.858 5.454 1.00 88.62 84 LYS A C 1
ATOM 670 O O . LYS A 1 84 ? -1.024 -3.978 6.636 1.00 88.62 84 LYS A O 1
ATOM 675 N N . HIS A 1 85 ? -0.012 -4.783 4.802 1.00 89.75 85 HIS A N 1
ATOM 676 C CA . HIS A 1 85 ? 0.437 -6.005 5.453 1.00 89.75 85 HIS A CA 1
ATOM 677 C C . HIS A 1 85 ? 1.432 -5.730 6.587 1.00 89.75 85 HIS A C 1
ATOM 679 O O . HIS A 1 85 ? 1.293 -6.315 7.658 1.00 89.75 85 HIS A O 1
ATOM 685 N N . ILE A 1 86 ? 2.392 -4.821 6.382 1.00 90.50 86 ILE A N 1
ATOM 686 C CA . ILE A 1 86 ? 3.348 -4.408 7.417 1.00 90.50 86 ILE A CA 1
ATOM 687 C C . ILE A 1 86 ? 2.617 -3.762 8.596 1.00 90.50 86 ILE A C 1
ATOM 689 O O . ILE A 1 86 ? 2.831 -4.202 9.717 1.00 90.50 86 ILE A O 1
ATOM 693 N N . LEU A 1 87 ? 1.724 -2.795 8.355 1.00 87.75 87 LEU A N 1
ATOM 694 C CA . LEU A 1 87 ? 0.960 -2.114 9.414 1.00 87.75 87 LEU A CA 1
ATOM 695 C C . LEU A 1 87 ? 0.164 -3.089 10.291 1.00 87.75 87 LEU A C 1
ATOM 697 O O . LEU A 1 87 ? 0.081 -2.918 11.506 1.00 87.75 87 LEU A O 1
ATOM 701 N N . ARG A 1 88 ? -0.392 -4.136 9.672 1.00 85.25 88 ARG A N 1
ATOM 702 C CA . ARG A 1 88 ? -1.070 -5.221 10.384 1.00 85.25 88 ARG A CA 1
ATOM 703 C C . ARG A 1 88 ? -0.092 -6.056 11.215 1.00 85.25 88 ARG A C 1
ATOM 705 O O . ARG A 1 88 ? -0.395 -6.412 12.345 1.00 85.25 88 ARG A O 1
ATOM 712 N N . LEU A 1 89 ? 1.080 -6.388 10.671 1.00 86.75 89 LEU A N 1
ATOM 713 C CA . LEU A 1 89 ? 2.086 -7.194 11.374 1.00 86.75 89 LEU A CA 1
ATOM 714 C C . LEU A 1 89 ? 2.798 -6.438 12.504 1.00 86.75 89 LEU A C 1
ATOM 716 O O . LEU A 1 89 ? 3.216 -7.069 13.471 1.00 86.75 89 LEU A O 1
ATOM 720 N N . THR A 1 90 ? 2.950 -5.115 12.400 1.00 90.75 90 THR A N 1
ATOM 721 C CA . THR A 1 90 ? 3.551 -4.289 13.459 1.00 90.75 90 THR A CA 1
ATOM 722 C C . THR A 1 90 ? 2.580 -3.989 14.600 1.00 90.75 90 THR A C 1
ATOM 724 O O . THR A 1 90 ? 2.996 -3.437 15.616 1.00 90.75 90 THR A O 1
ATOM 727 N N . GLY A 1 91 ? 1.304 -4.370 14.464 1.00 81.62 91 GLY A N 1
ATOM 728 C CA . GLY A 1 91 ? 0.268 -4.116 15.465 1.00 81.62 91 GLY A CA 1
ATOM 729 C C . GLY A 1 91 ? -0.115 -2.640 15.584 1.00 81.62 91 GLY A C 1
ATOM 730 O O . GLY A 1 91 ? -0.792 -2.261 16.536 1.00 81.62 91 GLY A O 1
ATOM 731 N N . GLU A 1 92 ? 0.310 -1.797 14.636 1.00 80.06 92 GLU A N 1
ATOM 732 C CA . GLU A 1 92 ? -0.105 -0.391 14.584 1.00 80.06 92 GLU A CA 1
ATOM 733 C C . GLU A 1 92 ? -1.599 -0.268 14.274 1.00 80.06 92 GLU A C 1
ATOM 735 O O . GLU A 1 92 ? -2.259 0.654 14.750 1.00 80.06 92 GLU A O 1
ATOM 740 N N . TYR A 1 93 ? -2.134 -1.222 13.507 1.00 75.31 93 TYR A N 1
ATOM 741 C CA . TYR A 1 93 ? -3.547 -1.301 13.169 1.00 75.31 93 TYR A CA 1
ATOM 742 C C . TYR A 1 93 ? -4.025 -2.748 13.196 1.00 75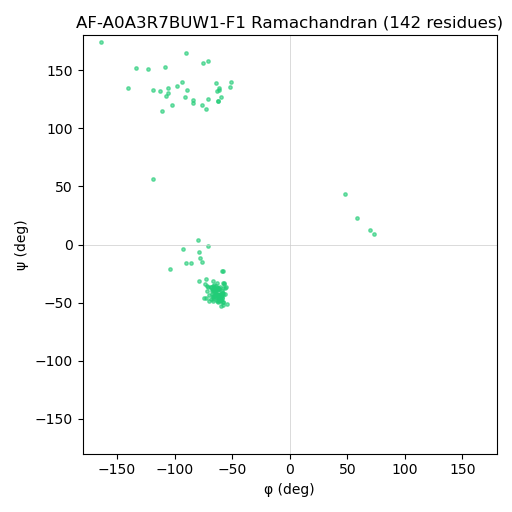.31 93 TYR A C 1
ATOM 744 O O . TYR A 1 93 ? -3.410 -3.627 12.594 1.00 75.31 93 TYR A O 1
ATOM 752 N N . GLU A 1 94 ? -5.182 -2.966 13.815 1.00 77.50 94 GLU A N 1
ATOM 753 C CA . GLU A 1 94 ? -5.962 -4.182 13.611 1.00 77.50 94 GLU A CA 1
ATOM 754 C C . GLU A 1 94 ? -7.003 -3.944 12.521 1.00 77.50 94 GLU A C 1
ATOM 756 O O . GLU A 1 94 ? -7.608 -2.873 12.432 1.00 77.50 94 GLU A O 1
ATOM 761 N N . SER A 1 95 ? -7.188 -4.945 11.666 1.00 77.88 95 SER A N 1
ATOM 762 C CA . SER A 1 95 ? -8.180 -4.898 10.591 1.00 77.88 95 SER A CA 1
ATOM 763 C C . SER A 1 95 ? -9.440 -5.634 11.026 1.00 77.88 95 SER A C 1
ATOM 765 O O . SER A 1 95 ? -9.364 -6.720 11.595 1.00 77.88 95 SER A O 1
ATOM 767 N N . ILE A 1 96 ? -10.599 -5.040 10.751 1.00 83.25 96 ILE A N 1
ATOM 768 C CA . ILE A 1 96 ? -11.898 -5.691 10.916 1.00 83.25 96 ILE A CA 1
ATOM 769 C C . ILE A 1 96 ? -12.454 -5.909 9.517 1.00 83.25 96 ILE A C 1
ATOM 771 O O . ILE A 1 96 ? -12.742 -4.942 8.810 1.00 83.25 96 ILE A O 1
ATOM 775 N N . ASP A 1 97 ? -12.608 -7.169 9.129 1.00 85.88 97 ASP A N 1
ATOM 776 C CA . ASP A 1 97 ? -13.248 -7.519 7.870 1.00 85.88 97 ASP A CA 1
ATOM 777 C C . ASP A 1 97 ? -14.766 -7.541 8.062 1.00 85.88 97 ASP A C 1
ATOM 779 O O . ASP A 1 97 ? -15.299 -8.274 8.897 1.00 85.88 97 ASP A O 1
ATOM 783 N N . ILE A 1 98 ? -15.463 -6.720 7.279 1.00 88.88 98 ILE A N 1
ATOM 784 C CA . ILE A 1 98 ? -16.924 -6.681 7.228 1.00 88.88 98 ILE A CA 1
ATOM 785 C C . ILE A 1 98 ? -17.342 -7.303 5.892 1.00 88.88 98 ILE A C 1
ATOM 787 O O . ILE A 1 98 ? -16.838 -6.864 4.851 1.00 88.88 98 ILE A O 1
ATOM 791 N N . PRO A 1 99 ? -18.245 -8.303 5.878 1.00 93.25 99 PRO A N 1
ATOM 792 C CA . PRO A 1 99 ? -18.794 -8.828 4.636 1.00 93.25 99 PRO A CA 1
ATOM 793 C C . PRO A 1 99 ? -19.337 -7.697 3.764 1.00 93.25 99 PRO A C 1
ATOM 795 O O . PRO A 1 99 ? -20.020 -6.795 4.246 1.00 93.25 99 PRO A O 1
ATOM 798 N N . LYS A 1 100 ? -19.034 -7.736 2.464 1.00 91.94 100 LYS A N 1
ATOM 799 C CA . LYS A 1 100 ? -19.394 -6.649 1.545 1.00 91.94 100 LYS A CA 1
ATOM 800 C C . LYS A 1 100 ? -20.899 -6.354 1.554 1.00 91.94 100 LYS A C 1
ATOM 802 O O . LYS A 1 100 ? -21.283 -5.191 1.585 1.00 91.94 100 LYS A O 1
ATOM 807 N N . GLU A 1 101 ? -21.721 -7.399 1.561 1.00 94.50 101 GLU A N 1
ATOM 808 C CA . GLU A 1 101 ? -23.182 -7.282 1.605 1.00 94.50 101 GLU A CA 1
ATOM 809 C C . GLU A 1 101 ? -23.657 -6.547 2.866 1.00 94.50 101 GLU A C 1
ATOM 811 O O . GLU A 1 101 ? -24.471 -5.629 2.778 1.00 94.50 101 GLU A O 1
ATOM 816 N N . ASP A 1 102 ? -23.083 -6.876 4.027 1.00 94.50 102 ASP A N 1
ATOM 817 C CA . ASP A 1 102 ? -23.397 -6.202 5.288 1.00 94.50 102 ASP A CA 1
ATOM 818 C C . ASP A 1 102 ? -22.944 -4.739 5.271 1.00 94.50 102 ASP A C 1
ATOM 820 O O . ASP A 1 102 ? -23.662 -3.865 5.754 1.00 94.50 102 ASP A O 1
ATOM 824 N N . TYR A 1 103 ? -21.774 -4.453 4.691 1.00 94.12 103 TYR A N 1
ATOM 825 C CA . TYR A 1 103 ? -21.267 -3.089 4.556 1.00 94.12 103 TYR A CA 1
ATOM 826 C C . TYR A 1 103 ? -22.187 -2.231 3.678 1.00 94.12 103 TYR A C 1
ATOM 828 O O . TYR A 1 103 ? -22.553 -1.120 4.061 1.00 94.12 103 TYR A O 1
ATOM 836 N N . GLU A 1 104 ? -22.575 -2.735 2.507 1.00 93.75 104 GLU A N 1
ATOM 837 C CA . GLU A 1 104 ? -23.463 -2.028 1.578 1.00 93.75 104 GLU A CA 1
ATOM 838 C C . GLU A 1 104 ? -24.838 -1.804 2.210 1.00 93.75 104 GLU A C 1
ATOM 840 O O . GLU A 1 104 ? -25.309 -0.668 2.271 1.00 93.75 104 GLU A O 1
ATOM 845 N N . ARG A 1 105 ? -25.418 -2.849 2.810 1.00 95.25 105 ARG A N 1
ATOM 846 C CA . ARG A 1 105 ? -26.699 -2.746 3.510 1.00 95.25 105 ARG A CA 1
ATOM 847 C C . ARG A 1 105 ? -26.648 -1.755 4.670 1.00 95.25 105 ARG A C 1
ATOM 849 O O . ARG A 1 105 ? -27.575 -0.967 4.841 1.00 95.25 105 ARG A O 1
ATOM 856 N N . LEU A 1 106 ? -25.577 -1.763 5.464 1.00 94.06 106 LEU A N 1
ATOM 857 C CA . LEU A 1 106 ? -25.388 -0.787 6.536 1.00 94.06 106 LEU A CA 1
ATOM 858 C C . LEU A 1 106 ? -25.272 0.631 5.969 1.00 94.06 106 LEU A C 1
ATOM 860 O O . LEU A 1 106 ? -25.814 1.565 6.552 1.00 94.06 106 LEU A O 1
ATOM 864 N N . SER A 1 107 ? -24.617 0.804 4.819 1.00 93.19 107 SER A N 1
ATOM 865 C CA . SER A 1 107 ? -24.536 2.111 4.171 1.00 93.19 107 SER A CA 1
ATOM 866 C C . SER A 1 107 ? -25.906 2.644 3.762 1.00 93.19 107 SER A C 1
ATOM 868 O O . SER A 1 107 ? -26.109 3.854 3.854 1.00 93.19 107 SER A O 1
ATOM 870 N N . ASP A 1 108 ? -26.812 1.787 3.298 1.00 94.06 108 ASP A N 1
ATOM 871 C CA . ASP A 1 108 ? -28.162 2.195 2.904 1.00 94.06 108 ASP A CA 1
ATOM 872 C C . ASP A 1 108 ? -29.011 2.527 4.132 1.00 94.06 108 ASP A C 1
ATOM 874 O O . ASP A 1 108 ? -29.598 3.605 4.208 1.00 94.06 108 ASP A O 1
ATOM 878 N N . VAL A 1 109 ? -28.967 1.673 5.159 1.00 95.06 109 VAL A N 1
ATOM 879 C CA . VAL A 1 109 ? -29.677 1.895 6.428 1.00 95.06 109 VAL A CA 1
ATOM 880 C C . VAL A 1 109 ? -29.256 3.210 7.091 1.00 95.06 109 VAL A C 1
ATOM 882 O O . VAL A 1 109 ? -30.112 3.964 7.548 1.00 95.06 109 VAL A O 1
ATOM 885 N N . LEU A 1 110 ? -27.957 3.530 7.122 1.00 93.94 110 LEU A N 1
ATOM 886 C CA . LEU A 1 110 ? -27.461 4.780 7.717 1.00 93.94 110 LEU A CA 1
ATOM 887 C C . LEU A 1 110 ? -27.977 6.034 6.993 1.00 93.94 110 LEU A C 1
ATOM 889 O O . LEU A 1 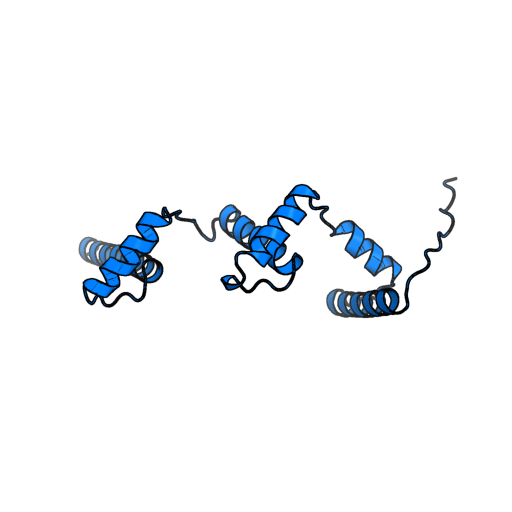110 ? -28.209 7.052 7.649 1.00 93.94 110 LEU A O 1
ATOM 893 N N . LYS A 1 111 ? -28.173 5.953 5.669 1.00 91.06 111 LYS A N 1
ATOM 894 C CA . LYS A 1 111 ? -28.761 7.033 4.862 1.00 91.06 111 LYS A CA 1
ATOM 895 C C . LYS A 1 111 ? -30.264 7.146 5.091 1.00 91.06 111 LYS A C 1
ATOM 897 O O . LYS A 1 111 ? -30.766 8.247 5.274 1.00 91.06 111 LYS A O 1
ATOM 902 N N . GLU A 1 112 ? -30.979 6.022 5.091 1.00 93.44 112 GLU A N 1
ATOM 903 C CA . GLU A 1 112 ? -32.435 5.994 5.285 1.00 93.44 112 GLU A CA 1
ATOM 904 C C . GLU A 1 112 ? -32.850 6.460 6.684 1.00 93.44 112 GLU A C 1
ATOM 906 O O . GLU A 1 112 ? -33.880 7.109 6.847 1.00 93.44 112 GLU A O 1
ATOM 911 N N . MET A 1 113 ? -32.037 6.156 7.696 1.00 92.94 113 MET A N 1
ATOM 912 C CA . MET A 1 113 ? -32.282 6.549 9.082 1.00 92.94 113 MET 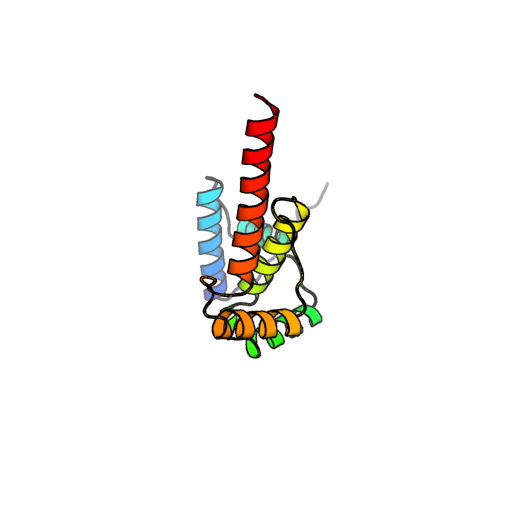A CA 1
ATOM 913 C C . MET A 1 113 ? -31.892 8.006 9.397 1.00 92.94 113 MET A C 1
ATOM 915 O O . MET A 1 113 ? -31.979 8.392 10.562 1.00 92.94 113 MET A O 1
ATOM 919 N N . ASP A 1 114 ? -31.450 8.790 8.402 1.00 86.31 114 ASP A N 1
ATOM 920 C CA . ASP A 1 114 ? -30.970 10.178 8.556 1.00 86.31 114 ASP A CA 1
ATOM 921 C C . ASP A 1 114 ? -29.956 10.321 9.707 1.00 86.31 114 ASP A C 1
ATOM 923 O O . ASP A 1 114 ? -30.026 11.200 10.570 1.00 86.31 114 ASP A O 1
ATOM 927 N N . THR A 1 115 ? -29.033 9.359 9.785 1.00 89.12 115 THR A N 1
ATOM 928 C CA . THR A 1 115 ? -28.038 9.333 10.858 1.00 89.12 115 THR A CA 1
ATOM 929 C C . THR A 1 115 ? -26.950 10.381 10.616 1.00 89.12 115 THR A C 1
ATOM 931 O O . THR A 1 115 ? -26.670 10.729 9.469 1.00 89.12 115 THR A O 1
ATOM 934 N N . PRO A 1 116 ? -26.250 10.848 11.667 1.00 88.94 116 PRO A N 1
ATOM 935 C CA . PRO A 1 116 ? -25.131 11.774 11.495 1.00 88.94 116 PRO A CA 1
ATOM 936 C C . PRO A 1 116 ? -23.883 11.121 10.875 1.00 88.94 116 PRO A C 1
ATOM 938 O O . PRO A 1 116 ? -22.872 11.802 10.717 1.00 88.94 116 PRO A O 1
ATOM 941 N N . PHE A 1 117 ? -23.914 9.818 10.578 1.00 92.19 117 PHE A N 1
ATOM 942 C CA . PHE A 1 117 ? -22.759 9.076 10.082 1.00 92.19 117 PHE A CA 1
ATOM 943 C C . PHE A 1 117 ? -22.699 9.124 8.559 1.00 92.19 117 PHE A C 1
ATOM 945 O O . PHE A 1 117 ? -23.684 8.849 7.877 1.00 92.19 117 PHE A O 1
ATOM 952 N N . LEU A 1 118 ? -21.517 9.409 8.014 1.00 86.00 118 LEU A N 1
ATOM 953 C CA . LEU A 1 118 ? -21.345 9.548 6.565 1.00 86.00 118 LEU A CA 1
ATOM 954 C C . LEU A 1 118 ? -21.426 8.200 5.830 1.00 86.00 118 LEU A C 1
ATOM 956 O O . LEU A 1 118 ? -21.875 8.128 4.686 1.00 86.00 118 LEU A O 1
ATOM 960 N N . ASN A 1 119 ? -20.919 7.139 6.458 1.00 90.25 119 ASN A N 1
ATOM 961 C CA . ASN A 1 119 ? -20.842 5.788 5.906 1.00 90.25 119 ASN A CA 1
ATOM 962 C C . ASN A 1 119 ? -20.570 4.765 7.036 1.00 90.25 119 ASN A C 1
ATOM 964 O O . ASN A 1 119 ? -20.308 5.164 8.176 1.00 90.25 119 ASN A O 1
ATOM 968 N N . PRO A 1 120 ? -20.584 3.449 6.748 1.00 92.69 120 PRO A N 1
ATOM 969 C CA . PRO A 1 120 ? -20.309 2.424 7.757 1.00 92.69 120 PRO A CA 1
ATOM 970 C C . PRO A 1 120 ? -18.948 2.556 8.452 1.00 92.69 120 PRO A C 1
ATOM 972 O O . PRO A 1 120 ? -18.829 2.245 9.634 1.00 92.69 120 PRO A O 1
ATOM 975 N N . THR A 1 121 ? -17.922 3.033 7.744 1.00 91.19 121 THR A N 1
ATOM 976 C CA . THR A 1 121 ? -16.580 3.223 8.317 1.00 91.19 121 THR A CA 1
ATOM 977 C C . THR A 1 121 ? -16.593 4.325 9.378 1.00 91.19 121 THR A C 1
ATOM 979 O O . THR A 1 121 ? -16.095 4.131 10.486 1.00 91.19 121 THR A O 1
ATOM 982 N N . ASP A 1 122 ? -17.221 5.458 9.066 1.00 92.88 122 ASP A N 1
ATOM 983 C CA . ASP A 1 122 ? -17.414 6.574 9.994 1.00 92.88 122 ASP A CA 1
ATOM 984 C C . ASP A 1 122 ? -18.233 6.149 11.224 1.00 92.88 122 ASP A C 1
ATOM 986 O O . ASP A 1 122 ? -17.835 6.397 12.364 1.00 92.88 122 ASP A O 1
ATOM 990 N N . PHE A 1 123 ? -19.308 5.385 11.002 1.00 93.81 123 PHE A N 1
ATOM 991 C CA . PHE A 1 123 ? -20.102 4.792 12.077 1.00 93.81 123 PHE A CA 1
ATOM 992 C C . PHE A 1 123 ? -19.244 3.955 13.036 1.00 93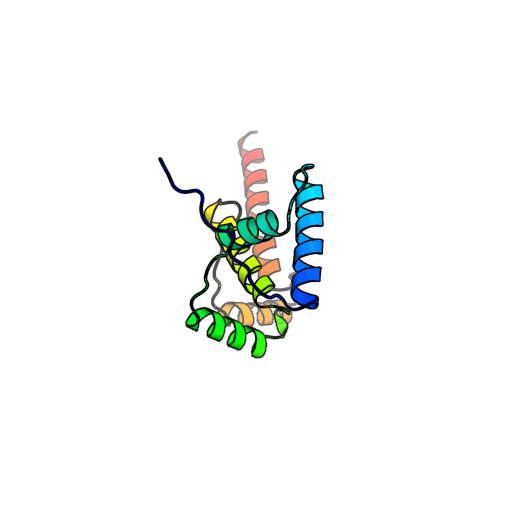.81 123 PHE A C 1
ATOM 994 O O . PHE A 1 123 ? -19.294 4.170 14.248 1.00 93.81 123 PHE A O 1
ATOM 1001 N N . VAL A 1 124 ? -18.430 3.029 12.517 1.00 93.19 124 VAL A N 1
ATOM 1002 C CA . VAL A 1 124 ? -17.558 2.178 13.344 1.00 93.19 124 VAL A CA 1
ATOM 1003 C C . VAL A 1 124 ? -16.566 3.023 14.145 1.00 93.19 124 VAL A C 1
ATOM 1005 O O . VAL A 1 124 ? -16.425 2.813 15.353 1.00 93.19 124 VAL A O 1
ATOM 1008 N N . TYR A 1 125 ? -15.921 4.012 13.521 1.00 91.38 125 TYR A N 1
ATOM 1009 C CA . TYR A 1 125 ? -14.978 4.887 14.220 1.00 91.38 125 TYR A CA 1
ATOM 1010 C C . TYR A 1 125 ? -15.631 5.665 15.364 1.00 91.38 125 TYR A C 1
ATOM 1012 O O . TYR A 1 125 ? -15.076 5.726 16.466 1.00 91.38 125 TYR A O 1
ATOM 1020 N N . GLU A 1 126 ? -16.815 6.227 15.140 1.00 94.19 126 GLU A N 1
ATOM 1021 C CA . GLU A 1 126 ? -17.532 6.962 16.178 1.00 94.19 126 GLU A CA 1
ATOM 1022 C C . GLU A 1 126 ? -18.031 6.043 17.297 1.00 94.19 126 GLU A C 1
ATOM 1024 O O . GLU A 1 126 ? -17.943 6.409 18.473 1.00 94.19 126 GLU A O 1
ATOM 1029 N N . GLN A 1 127 ? -18.475 4.817 16.992 1.00 94.12 127 GLN A N 1
ATOM 1030 C CA . GLN A 1 127 ? -18.819 3.842 18.034 1.00 94.12 127 GLN A CA 1
ATOM 1031 C C . GLN A 1 127 ? -17.612 3.500 18.917 1.00 94.12 127 GLN A C 1
ATOM 1033 O O . GLN A 1 127 ? -17.737 3.503 20.145 1.00 94.12 127 GLN A O 1
ATOM 1038 N N . ILE A 1 128 ? -16.433 3.288 18.324 1.00 94.62 128 ILE A N 1
ATOM 1039 C CA . ILE A 1 128 ? -15.197 3.020 19.073 1.00 94.62 128 ILE A CA 1
ATOM 1040 C C . ILE A 1 128 ? -14.877 4.189 20.014 1.00 94.62 128 ILE A C 1
ATOM 1042 O O . ILE A 1 128 ? -14.728 3.988 21.224 1.00 94.62 128 ILE A O 1
ATOM 1046 N N . LYS A 1 129 ? -14.835 5.424 19.495 1.00 95.00 129 LYS A N 1
ATOM 1047 C CA . LYS A 1 129 ? -14.560 6.623 20.310 1.00 95.00 129 LYS A CA 1
ATOM 1048 C C . LYS A 1 129 ? -15.575 6.788 21.439 1.00 95.00 129 LYS A C 1
ATOM 1050 O O . LYS A 1 129 ? -15.202 7.088 22.574 1.00 95.00 129 LYS A O 1
ATOM 1055 N N . ASN A 1 130 ? -16.857 6.572 21.147 1.00 95.56 130 ASN A N 1
ATOM 1056 C CA . ASN A 1 130 ? -17.935 6.706 22.120 1.00 95.56 130 ASN A CA 1
ATOM 1057 C C . ASN A 1 130 ? -17.798 5.720 23.280 1.00 95.56 130 ASN A C 1
ATOM 1059 O O . ASN A 1 130 ? -17.958 6.118 24.437 1.00 95.56 130 ASN A O 1
ATOM 1063 N N . VAL A 1 131 ? -17.485 4.456 22.991 1.00 96.56 131 VAL A N 1
ATOM 1064 C CA . VAL A 1 131 ? -17.277 3.431 24.022 1.00 96.56 131 VAL A CA 1
ATOM 1065 C C . VAL A 1 131 ? -16.052 3.757 24.880 1.00 96.56 131 VAL A C 1
ATOM 1067 O O . VAL A 1 131 ? -16.146 3.719 26.109 1.00 96.56 131 VAL A O 1
ATOM 1070 N N . LEU A 1 132 ? -14.932 4.143 24.262 1.00 96.31 132 LEU A N 1
ATOM 1071 C CA . LEU A 1 132 ? -13.708 4.503 24.986 1.00 96.31 132 LEU A CA 1
ATOM 1072 C C . LEU A 1 132 ? -13.919 5.715 25.904 1.00 96.31 132 LEU A C 1
ATOM 1074 O O . LEU A 1 132 ? -13.566 5.663 27.082 1.00 96.31 132 LEU A O 1
ATOM 1078 N N . ARG A 1 133 ? -14.590 6.763 25.413 1.00 95.25 133 ARG A N 1
ATOM 1079 C CA . ARG A 1 133 ? -14.936 7.949 26.210 1.00 95.25 133 ARG A CA 1
ATOM 1080 C C . ARG A 1 133 ? -15.806 7.600 27.421 1.00 95.25 133 ARG A C 1
ATOM 1082 O O . ARG A 1 133 ? -15.488 8.004 28.538 1.00 95.25 133 ARG A O 1
ATOM 1089 N N . LYS A 1 134 ? -16.864 6.802 27.227 1.00 94.88 134 LYS A N 1
ATOM 1090 C CA . LYS A 1 134 ? -17.731 6.340 28.329 1.00 94.88 134 LYS A CA 1
ATOM 1091 C C . LYS A 1 134 ? -16.938 5.566 29.385 1.00 94.88 134 LYS A C 1
ATOM 1093 O O . LYS A 1 134 ? -17.160 5.735 30.583 1.00 94.88 134 LYS A O 1
ATOM 1098 N N . TYR A 1 135 ? -15.995 4.730 28.954 1.00 94.62 135 TYR A N 1
ATOM 1099 C CA . TYR A 1 135 ? -15.138 3.978 29.865 1.00 94.62 135 TYR A CA 1
ATOM 1100 C C . TYR A 1 135 ? -14.196 4.882 30.676 1.00 94.62 135 TYR A C 1
ATOM 1102 O O . TYR A 1 135 ? -14.011 4.666 31.878 1.00 94.62 135 TYR A O 1
ATOM 1110 N N . GLU A 1 136 ? -13.630 5.920 30.059 1.00 94.50 136 GLU A N 1
ATOM 1111 C CA . GLU A 1 136 ? -12.812 6.913 30.763 1.00 94.50 136 GLU A CA 1
ATOM 1112 C C . GLU A 1 136 ? -13.609 7.696 31.812 1.00 94.50 136 GLU A C 1
ATOM 1114 O O . GLU A 1 136 ? -13.134 7.890 32.935 1.00 94.50 136 GLU A O 1
ATOM 1119 N N . GLU A 1 137 ? -14.828 8.119 31.478 1.00 93.94 137 GLU A N 1
ATOM 1120 C CA . GLU A 1 137 ? -15.735 8.799 32.407 1.00 93.94 137 GLU A CA 1
ATOM 1121 C C . GLU A 1 137 ? -16.090 7.903 33.598 1.00 93.94 137 GLU A C 1
ATOM 1123 O O . GLU A 1 137 ? -15.967 8.321 34.753 1.00 93.94 137 GLU A O 1
ATOM 1128 N N . TRP A 1 138 ? -16.432 6.640 33.336 1.00 94.81 138 TRP A N 1
ATOM 1129 C CA . TRP A 1 138 ? -16.696 5.647 34.377 1.00 94.81 138 TRP A CA 1
ATOM 1130 C C . TRP A 1 138 ? -15.486 5.430 35.300 1.00 94.81 138 TRP A C 1
ATOM 1132 O O . TRP A 1 138 ? -15.628 5.395 36.526 1.00 94.81 138 TRP A O 1
ATOM 1142 N N . LYS A 1 139 ? -14.267 5.359 34.743 1.00 94.12 139 LYS A N 1
ATOM 1143 C CA . LYS A 1 139 ? -13.026 5.263 35.532 1.00 94.12 139 LYS A CA 1
ATOM 1144 C C . LYS A 1 139 ? -12.808 6.476 36.438 1.00 94.12 139 LYS A C 1
ATOM 1146 O O . LYS A 1 139 ? -12.321 6.305 37.555 1.00 94.12 139 LYS A O 1
ATOM 1151 N N . LYS A 1 140 ? -13.145 7.686 35.978 1.00 91.56 140 LYS A N 1
ATOM 1152 C CA . LYS A 1 140 ? -13.037 8.920 36.780 1.00 91.56 140 LYS A CA 1
ATOM 1153 C C . LYS A 1 140 ? -14.037 8.932 37.936 1.00 91.56 140 LYS A C 1
ATOM 1155 O O . LYS A 1 140 ? -13.676 9.357 39.028 1.00 91.56 140 LYS A O 1
ATOM 1160 N N . GLN A 1 141 ? -15.253 8.429 37.718 1.00 87.31 141 GLN A N 1
ATOM 1161 C CA . GLN A 1 141 ? -16.282 8.336 38.759 1.00 87.31 141 GLN A CA 1
ATOM 1162 C C . GLN A 1 141 ? -15.933 7.309 39.844 1.00 87.31 141 GLN A C 1
ATOM 1164 O O . GLN A 1 141 ? -16.183 7.571 41.011 1.00 87.31 141 GLN A O 1
ATOM 1169 N N . LYS A 1 142 ? -15.300 6.181 39.489 1.00 79.81 142 LYS A N 1
ATOM 1170 C CA . LYS A 1 142 ? -14.860 5.155 40.456 1.00 79.81 142 LYS A CA 1
ATOM 1171 C C . LYS A 1 142 ? -13.602 5.501 41.265 1.00 79.81 142 LYS A C 1
ATOM 1173 O O . LYS A 1 142 ? -13.292 4.789 42.213 1.00 79.81 142 LYS A O 1
ATOM 1178 N N . LYS A 1 143 ? -12.833 6.513 40.851 1.00 64.19 143 LYS A N 1
ATOM 1179 C CA . LYS A 1 143 ? -11.626 6.980 41.561 1.00 64.19 143 LYS A CA 1
ATOM 1180 C C . LYS A 1 143 ? -11.903 8.122 42.552 1.00 64.19 143 LYS A C 1
ATOM 1182 O O . LYS A 1 143 ? -10.965 8.567 43.208 1.00 64.19 143 LYS A O 1
ATOM 1187 N N . ARG A 1 144 ? -13.143 8.611 42.613 1.00 50.53 144 ARG A N 1
ATOM 1188 C CA . ARG A 1 144 ? -13.645 9.516 43.654 1.00 50.53 144 ARG A CA 1
ATOM 1189 C C . ARG A 1 144 ? -14.320 8.705 44.747 1.00 50.53 144 ARG A C 1
ATOM 1191 O O . ARG A 1 144 ? -14.235 9.162 45.903 1.00 50.53 144 ARG A O 1
#

Radius of gyration: 25.49 Å; Cα contacts (8 Å, |Δi|>4): 47; chains: 1; bounding box: 77×29×68 Å

Foldseek 3Di:
DDDDDDDDDDDDDPVVVVVLVVQQVVVCVVVVDRGDSVNSVVVCVVPDDDDDPVVVVVLVVCCVVPVVVVDPDSVVVVVVVVVVVVCCVVVVDDDDDDPPVRQVVQQVVCVVVVHPANGVVSVVVVVVVVVVVVVVVVVVVVVD

Nearest PDB structures (foldseek):
  1zx3-assembly1_A  TM=4.305E-01  e=5.540E+00  Nitrosomonas europaea ATCC 19718
  6bmf-assembly1_E  TM=4.477E-01  e=3.665E+00  Saccharomyces cerevisiae
  8otz-assembly1_Ac  TM=3.134E-01  e=4.827E+00  Bos taurus
  8btg-assembly1_A  TM=2.504E-01  e=8.971E+00  Bacillus subtilis
  8btg-assembly1_E  TM=2.229E-01  e=7.297E+00  Bacillus subtilis

Secondary structure (DSSP, 8-state):
-PPPPPP------HHHHHHHHHHHHHHHHHHSS---HHHHHHHHHHHPPPPPHHHHHHHHHHHHH-GGG---SHHHHHHHHHHHHHHHHTTS-------HHHHHHHHHHHHHTT-S-SSHHHHHHHHHHHHHHHHHHHHHHHT-